Protein AF-A0A1N6FMG7-F1 (afdb_monomer_lite)

Sequence (169 aa):
MIYPRFLLGCLCIAVLACNNIGPKQTADSSAVPPAEDTISQMPGGGPRTSVSTDDQLFETAFGSFKTAVEQNSEDQLKGTIHFPLQTSKGELSDADFHSKYKDVFTADVRNLVPKLGEEYIKEGQNADYAELRKLTDKDSKLFEVNAAKTVFVFGKVQGTYKVIGYYSK

pLDDT: mean 83.08, std 19.81, range [40.44, 98.69]

Secondary structure (DSSP, 8-state):
-PPPPPP-------------------------PPPP-----------------HHHHHHHHHHHHHHHHHTT-HHHHHHHEEEEEEETTEEE-HHHHHHHHHHHS-HHHHHHGGG--GGGEEE---GGGHHHHHHSPTTPPPEEEEETTEEEEEEEETTEEEEEEEEE-

Radius of gyration: 25.61 Å; chains: 1; bounding box: 60×77×53 Å

Foldseek 3Di:
DDDDDDDDDDDDDDDDDDDDDDDDDDDDDDDDDDDDDPPPDDDDDDDPPPDDALVRLVVVLLQQCLVCLLVVPPVSQLVQADPQAQEPVGTRGPVCCVVCVCVQNPPQQSVFSNPDDCVQKDWPPDPVCPVVQVQADPPHIWMWGDRPQKIFIWGHHPNHIHGRYMYGD

Organism: NCBI:txid536979

Structure (mmCIF, N/CA/C/O backbone):
data_AF-A0A1N6FMG7-F1
#
_entry.id   AF-A0A1N6FMG7-F1
#
loop_
_atom_site.group_PDB
_atom_site.id
_atom_site.type_symbol
_atom_site.label_atom_id
_atom_site.label_alt_id
_atom_site.label_comp_id
_atom_site.label_asym_id
_atom_site.label_entity_id
_atom_site.label_seq_id
_atom_site.pdbx_PDB_ins_code
_atom_site.Cartn_x
_atom_site.Cartn_y
_atom_site.Cartn_z
_atom_site.occupancy
_atom_site.B_iso_or_equiv
_atom_site.auth_seq_id
_atom_site.auth_comp_id
_atom_site.auth_asym_id
_atom_site.auth_atom_id
_atom_site.pdbx_PDB_model_num
ATOM 1 N N . MET A 1 1 ? -41.017 -36.292 2.772 1.00 47.69 1 MET A N 1
ATOM 2 C CA . MET A 1 1 ? -41.749 -35.067 2.382 1.00 47.69 1 MET A CA 1
ATOM 3 C C . MET A 1 1 ? -40.922 -34.349 1.334 1.00 47.69 1 MET A C 1
ATOM 5 O O . MET A 1 1 ? -39.775 -34.021 1.598 1.00 47.69 1 MET A O 1
ATOM 9 N N . ILE A 1 2 ? -41.470 -34.249 0.126 1.00 52.88 2 ILE A N 1
ATOM 10 C CA . ILE A 1 2 ? -40.824 -33.755 -1.093 1.00 52.88 2 ILE A CA 1
ATOM 11 C C . ILE A 1 2 ? -41.310 -32.317 -1.290 1.00 52.88 2 ILE A C 1
ATOM 13 O O . ILE A 1 2 ? -42.515 -32.113 -1.407 1.00 52.88 2 ILE A O 1
ATOM 17 N N . TYR A 1 3 ? -40.406 -31.338 -1.314 1.00 50.78 3 TYR A N 1
ATOM 18 C CA . TYR A 1 3 ? -40.740 -29.964 -1.700 1.00 50.78 3 TYR A CA 1
ATOM 19 C C . TYR A 1 3 ? -40.363 -29.743 -3.172 1.00 50.78 3 TYR A C 1
ATOM 21 O O . TYR A 1 3 ? -39.214 -30.008 -3.540 1.00 50.78 3 TYR A O 1
ATOM 29 N N . PRO A 1 4 ? -41.292 -29.288 -4.033 1.00 65.12 4 PRO A N 1
ATOM 30 C CA . PRO A 1 4 ? -40.987 -29.001 -5.422 1.00 65.12 4 PRO A CA 1
ATOM 31 C C . PRO A 1 4 ? -40.352 -27.616 -5.593 1.00 65.12 4 PRO A C 1
ATOM 33 O O . PRO A 1 4 ? -40.696 -26.639 -4.930 1.00 65.12 4 PRO A O 1
ATOM 36 N N . ARG A 1 5 ? -39.413 -27.588 -6.539 1.00 59.38 5 ARG A N 1
ATOM 37 C CA . ARG A 1 5 ? -38.714 -26.434 -7.107 1.00 59.38 5 ARG A CA 1
ATOM 38 C C . ARG A 1 5 ? -39.705 -25.396 -7.646 1.00 59.38 5 ARG A C 1
ATOM 40 O O . ARG A 1 5 ? -40.502 -25.728 -8.520 1.00 59.38 5 ARG A O 1
ATOM 47 N N . PHE A 1 6 ? -39.591 -24.145 -7.196 1.00 59.69 6 PHE A N 1
ATOM 48 C CA . PHE A 1 6 ? -40.196 -23.003 -7.880 1.00 59.69 6 PHE A CA 1
ATOM 49 C C . PHE A 1 6 ? -39.242 -22.481 -8.952 1.00 59.69 6 PHE A C 1
ATOM 51 O O . PHE A 1 6 ? -38.075 -22.181 -8.705 1.00 59.69 6 PHE A O 1
ATOM 58 N N . LEU A 1 7 ? -39.782 -22.452 -10.159 1.00 56.69 7 LEU A N 1
ATOM 59 C CA . LEU A 1 7 ? -39.196 -22.005 -11.406 1.00 56.69 7 LEU A CA 1
ATOM 60 C C . LEU A 1 7 ? -39.729 -20.588 -11.675 1.00 56.69 7 LEU A C 1
ATOM 62 O O . LEU A 1 7 ? -40.856 -20.281 -11.292 1.00 56.69 7 LEU A O 1
ATOM 66 N N . LEU A 1 8 ? -38.972 -19.826 -12.466 1.00 56.38 8 LEU A N 1
ATOM 67 C CA . LEU A 1 8 ? -39.475 -18.799 -13.388 1.00 56.38 8 LEU A CA 1
ATOM 68 C C . LEU A 1 8 ? -39.723 -17.383 -12.827 1.00 56.38 8 LEU A C 1
ATOM 70 O O . LEU A 1 8 ? -40.630 -17.137 -12.043 1.00 56.38 8 LEU A O 1
ATOM 74 N N . GLY A 1 9 ? -38.955 -16.421 -13.347 1.00 55.25 9 GLY A N 1
ATOM 75 C CA . GLY A 1 9 ? -39.195 -14.992 -13.144 1.00 55.25 9 GLY A CA 1
ATOM 76 C C . GLY A 1 9 ? -38.146 -14.111 -13.815 1.00 55.25 9 GLY A C 1
ATOM 77 O O . GLY A 1 9 ? -37.377 -13.443 -13.139 1.00 55.25 9 GLY A O 1
ATOM 78 N N . CYS A 1 10 ? -38.086 -14.153 -15.147 1.00 50.03 10 CYS A N 1
ATOM 79 C CA . CYS A 1 10 ? -37.298 -13.240 -15.974 1.00 50.03 10 CYS A CA 1
ATOM 80 C C . CYS A 1 10 ? -37.950 -11.846 -15.961 1.00 50.03 10 CYS A C 1
ATOM 82 O O . CYS A 1 10 ? -39.121 -11.734 -16.322 1.00 50.03 10 CYS A O 1
ATOM 84 N N . LEU A 1 11 ? -37.217 -10.793 -15.587 1.00 62.81 11 LEU A N 1
ATOM 85 C CA . LEU A 1 11 ? -37.629 -9.414 -15.859 1.00 62.81 11 LEU A CA 1
ATOM 86 C C . LEU A 1 11 ? -36.405 -8.550 -16.190 1.00 62.81 11 LEU A C 1
ATOM 88 O O . LEU A 1 11 ? -35.772 -7.958 -15.321 1.00 62.81 11 LEU A O 1
ATOM 92 N N . CYS A 1 12 ? -36.077 -8.499 -17.480 1.00 49.47 12 CYS A N 1
ATOM 93 C CA . CYS A 1 12 ? -35.220 -7.473 -18.060 1.00 49.47 12 CYS A CA 1
ATOM 94 C C . CYS A 1 12 ? -36.025 -6.175 -18.194 1.00 49.47 12 CYS A C 1
ATOM 96 O O . CYS A 1 12 ? -37.057 -6.171 -18.864 1.00 49.47 12 CYS A O 1
ATOM 98 N N . ILE A 1 13 ? -35.531 -5.067 -17.643 1.00 67.44 13 ILE A N 1
ATOM 99 C CA . ILE A 1 13 ? -35.949 -3.726 -18.066 1.00 67.44 13 ILE A CA 1
ATOM 100 C C . ILE A 1 13 ? -34.685 -2.952 -18.432 1.00 67.44 13 ILE A C 1
ATOM 102 O O . ILE A 1 13 ? -33.965 -2.447 -17.575 1.00 67.44 13 ILE A O 1
ATOM 106 N N . ALA A 1 14 ? -34.414 -2.901 -19.734 1.00 53.25 14 ALA A N 1
ATOM 107 C CA . ALA A 1 14 ? -33.518 -1.928 -20.333 1.00 53.25 14 ALA A CA 1
ATOM 108 C C . ALA A 1 14 ? -34.279 -0.603 -20.464 1.00 53.25 14 ALA A C 1
ATOM 110 O O . ALA A 1 14 ? -35.372 -0.582 -21.032 1.00 53.25 14 ALA A O 1
ATOM 111 N N . VAL A 1 15 ? -33.708 0.496 -19.972 1.00 68.38 15 VAL A N 1
ATOM 112 C CA . VAL A 1 15 ? -34.207 1.843 -20.270 1.00 68.38 15 VAL A CA 1
ATOM 113 C C . VAL A 1 15 ? -33.140 2.568 -21.082 1.00 68.38 15 VAL A C 1
ATOM 115 O O . VAL A 1 15 ? -32.097 2.963 -20.570 1.00 68.38 15 VAL A O 1
ATOM 118 N N . LEU A 1 16 ? -33.412 2.679 -22.381 1.00 60.34 16 LEU A N 1
ATOM 119 C CA . LEU A 1 16 ? -32.783 3.602 -23.318 1.00 60.34 16 LEU A CA 1
ATOM 120 C C . LEU A 1 16 ? -33.420 4.984 -23.134 1.00 60.34 16 LEU A C 1
ATOM 122 O O . LEU A 1 16 ? -34.640 5.102 -23.215 1.00 60.34 16 LEU A O 1
ATOM 126 N N . ALA A 1 17 ? -32.610 6.029 -22.975 1.00 54.62 17 ALA A N 1
ATOM 127 C CA . ALA A 1 17 ? -33.033 7.395 -23.270 1.00 54.62 17 ALA A CA 1
ATOM 128 C C . ALA A 1 17 ? -31.851 8.190 -23.841 1.00 54.62 17 ALA A C 1
ATOM 130 O O . ALA A 1 17 ? -30.935 8.583 -23.122 1.00 54.62 17 ALA A O 1
ATOM 131 N N . CYS A 1 18 ? -31.885 8.412 -25.156 1.00 52.88 18 CYS A N 1
ATOM 132 C CA . CYS A 1 18 ? -31.079 9.409 -25.851 1.00 52.88 18 CYS A CA 1
ATOM 133 C C . CYS A 1 18 ? -31.956 10.611 -26.225 1.00 52.88 18 CYS A C 1
ATOM 135 O O . CYS A 1 18 ? -33.117 10.435 -26.585 1.00 52.88 18 CYS A O 1
ATOM 137 N N . ASN A 1 19 ? -31.298 11.774 -26.281 1.00 51.50 19 ASN A N 1
ATOM 138 C CA . ASN A 1 19 ? -31.616 12.981 -27.055 1.00 51.50 19 ASN A CA 1
ATOM 139 C C . ASN A 1 19 ? -32.837 13.832 -26.668 1.00 51.50 19 ASN A C 1
ATOM 141 O O . ASN A 1 19 ? -33.971 13.385 -26.776 1.00 51.50 19 ASN A O 1
ATOM 145 N N . ASN A 1 20 ? -32.605 15.142 -26.473 1.00 54.03 20 ASN A N 1
ATOM 146 C CA . ASN A 1 20 ? -32.992 16.114 -27.506 1.00 54.03 20 ASN A CA 1
ATOM 147 C C . ASN A 1 20 ? -32.257 17.474 -27.408 1.00 54.03 20 ASN A C 1
ATOM 149 O O . ASN A 1 20 ? -31.654 17.819 -26.399 1.00 54.03 20 ASN A O 1
ATOM 153 N N . ILE A 1 21 ? -32.326 18.194 -28.525 1.00 54.66 21 ILE A N 1
ATOM 154 C CA . ILE A 1 21 ? -31.521 19.295 -29.064 1.00 54.66 21 ILE A CA 1
ATOM 155 C C . ILE A 1 21 ? -32.126 20.694 -28.784 1.00 54.66 21 ILE A C 1
ATOM 157 O O . ILE A 1 21 ? -33.308 20.878 -29.044 1.00 54.66 21 ILE A O 1
ATOM 161 N N . GLY A 1 22 ? -31.278 21.683 -28.424 1.00 43.59 22 GLY A N 1
ATOM 162 C CA . GLY A 1 22 ? -31.364 23.144 -28.733 1.00 43.59 22 GLY A CA 1
ATOM 163 C C . GLY A 1 22 ? -32.503 23.998 -28.120 1.00 43.59 22 GLY A C 1
ATOM 164 O O . GLY A 1 22 ? -33.486 23.414 -27.681 1.00 43.59 22 GLY A O 1
ATOM 165 N N . PRO A 1 23 ? -32.439 25.367 -28.111 1.00 52.19 23 PRO A N 1
ATOM 166 C CA . PRO A 1 23 ? -31.713 26.247 -29.054 1.00 52.19 23 PRO A CA 1
ATOM 167 C C . PRO A 1 23 ? -30.977 27.522 -28.508 1.00 52.19 23 PRO A C 1
ATOM 169 O O . PRO A 1 23 ? -31.272 28.043 -27.442 1.00 52.19 23 PRO A O 1
ATOM 172 N N . LYS A 1 24 ? -30.061 28.030 -29.363 1.00 41.81 24 LYS A N 1
ATOM 173 C CA . LYS A 1 24 ? -29.615 29.415 -29.716 1.00 41.81 24 LYS A CA 1
ATOM 174 C C . LYS A 1 24 ? -29.329 30.549 -28.689 1.00 41.81 24 LYS A C 1
ATOM 176 O O . LYS A 1 24 ? -30.236 31.133 -28.121 1.00 41.81 24 LYS A O 1
ATOM 181 N N . GLN A 1 25 ? -28.054 30.981 -28.743 1.00 49.28 25 GLN A N 1
ATOM 182 C CA . GLN A 1 25 ? -27.473 32.339 -28.920 1.00 49.28 25 GLN A CA 1
ATOM 183 C C . GLN A 1 25 ? -27.983 33.555 -28.119 1.00 49.28 25 GLN A C 1
ATOM 185 O O . GLN A 1 25 ? -29.051 34.084 -28.408 1.00 49.28 25 GLN A O 1
ATOM 190 N N . THR A 1 26 ? -27.040 34.187 -27.408 1.00 40.44 26 THR A N 1
ATOM 191 C CA . THR A 1 26 ? -26.817 35.643 -27.494 1.00 40.44 26 THR A CA 1
ATOM 192 C C . THR A 1 26 ? -25.320 35.946 -27.423 1.00 40.44 26 THR A C 1
ATOM 194 O O . THR A 1 26 ? -24.587 35.334 -26.651 1.00 40.44 26 THR A O 1
ATOM 197 N N . ALA A 1 27 ? -24.879 36.839 -28.305 1.00 47.66 27 ALA A N 1
ATOM 198 C CA . ALA A 1 27 ? -23.515 37.325 -28.427 1.00 47.66 27 ALA A CA 1
ATOM 199 C C . ALA A 1 27 ? -23.205 38.359 -27.339 1.00 47.66 27 ALA A C 1
ATOM 201 O O . ALA A 1 27 ? -24.075 39.163 -27.019 1.00 47.66 27 ALA A O 1
ATOM 202 N N . ASP A 1 28 ? -21.956 38.404 -26.880 1.00 45.88 28 ASP A N 1
ATOM 203 C CA . ASP A 1 28 ? -21.348 39.677 -26.510 1.00 45.88 28 ASP A CA 1
ATOM 204 C C . ASP A 1 28 ? -19.853 39.671 -26.840 1.00 45.88 28 ASP A C 1
ATOM 206 O O . ASP A 1 28 ? -19.115 38.732 -26.531 1.00 45.88 28 ASP A O 1
ATOM 210 N N . SER A 1 29 ? -19.455 40.713 -27.560 1.00 48.75 29 SER A N 1
ATOM 211 C CA . SER A 1 29 ? -18.100 40.969 -28.027 1.00 48.75 29 SER A CA 1
ATOM 212 C C . SER A 1 29 ? -17.234 41.435 -26.868 1.00 48.75 29 SER A C 1
ATOM 214 O O . SER A 1 29 ? -17.549 42.429 -26.222 1.00 48.75 29 SER A O 1
ATOM 216 N N . SER A 1 30 ? -16.072 40.814 -26.685 1.00 50.62 30 SER A N 1
ATOM 217 C CA . SER A 1 30 ? -14.949 41.495 -26.049 1.00 50.62 30 SER A CA 1
ATOM 218 C C . SER A 1 30 ? -13.650 41.052 -26.711 1.00 50.62 30 SER A C 1
ATOM 220 O O . SER A 1 30 ? -13.396 39.865 -26.901 1.00 50.62 30 SER A O 1
ATOM 222 N N . ALA A 1 31 ? -12.901 42.048 -27.173 1.00 50.12 31 ALA A N 1
ATOM 223 C CA . ALA A 1 31 ? -11.745 41.931 -28.044 1.00 50.12 31 ALA A CA 1
ATOM 224 C C . ALA A 1 31 ? -10.590 41.152 -27.391 1.00 50.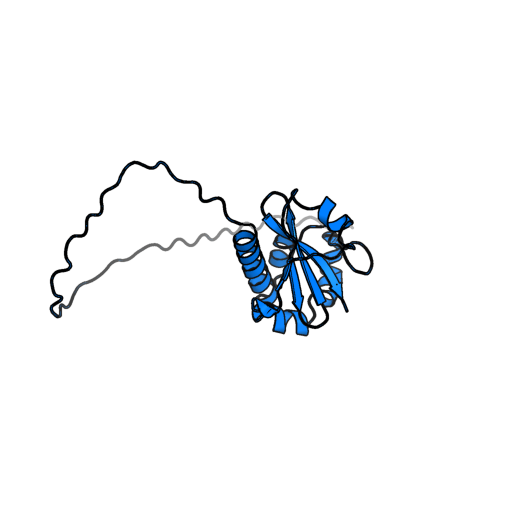12 31 ALA A C 1
ATOM 226 O O . ALA A 1 31 ? -10.238 41.402 -26.240 1.00 50.12 31 ALA A O 1
ATOM 227 N N . VAL A 1 32 ? -9.956 40.266 -28.165 1.00 53.47 32 VAL A N 1
ATOM 228 C CA . VAL A 1 32 ? -8.705 39.579 -27.809 1.00 53.47 32 VAL A CA 1
ATOM 229 C C . VAL A 1 32 ? -7.649 39.942 -28.868 1.00 53.47 32 VAL A C 1
ATOM 231 O O . VAL A 1 32 ? -7.962 39.870 -30.059 1.00 53.47 32 VAL A O 1
ATOM 234 N N . PRO A 1 33 ? -6.434 40.383 -28.482 1.00 61.53 33 PRO A N 1
ATOM 235 C CA . PRO A 1 33 ? -5.355 40.703 -29.420 1.00 61.53 33 PRO A CA 1
ATOM 236 C C . PRO A 1 33 ? -4.825 39.446 -30.143 1.00 61.53 33 PRO A C 1
ATOM 238 O O . PRO A 1 33 ? -5.022 38.332 -29.654 1.00 61.53 33 PRO A O 1
ATOM 241 N N . PRO A 1 34 ? -4.168 39.599 -31.310 1.00 55.81 34 PRO A N 1
ATOM 242 C CA . PRO A 1 34 ? -3.773 38.476 -32.152 1.00 55.81 34 PRO A CA 1
ATOM 243 C C . PRO A 1 34 ? -2.694 37.639 -31.457 1.00 55.81 34 PRO A C 1
ATOM 245 O O . PRO A 1 34 ? -1.628 38.150 -31.121 1.00 55.81 34 PRO A O 1
ATOM 248 N N . ALA A 1 35 ? -2.976 36.353 -31.246 1.00 54.38 35 ALA A N 1
ATOM 249 C CA . ALA A 1 35 ? -1.962 35.381 -30.868 1.00 54.38 35 ALA A CA 1
ATOM 250 C C . ALA A 1 35 ? -1.149 35.030 -32.119 1.00 54.38 35 ALA A C 1
ATOM 252 O O . ALA A 1 35 ? -1.702 34.570 -33.117 1.00 54.38 35 ALA A O 1
ATOM 253 N N . GLU A 1 36 ? 0.151 35.300 -32.063 1.00 56.19 36 GLU A N 1
ATOM 254 C CA . GLU A 1 36 ? 1.110 34.939 -33.097 1.00 56.19 36 GLU A CA 1
ATOM 255 C C . GLU A 1 36 ? 1.159 33.416 -33.277 1.00 56.19 36 GLU A C 1
ATOM 257 O O . GLU A 1 36 ? 1.351 32.652 -32.326 1.00 56.19 36 GLU A O 1
ATOM 262 N N . ASP A 1 37 ? 1.001 32.998 -34.532 1.00 50.88 37 ASP A N 1
ATOM 263 C CA . ASP A 1 37 ? 1.294 31.664 -35.035 1.00 50.88 37 ASP A CA 1
ATOM 264 C C . ASP A 1 37 ? 2.729 31.269 -34.666 1.00 50.88 37 ASP A C 1
ATOM 266 O O . ASP A 1 37 ? 3.694 31.649 -35.327 1.00 50.88 37 ASP A O 1
ATOM 270 N N . THR A 1 38 ? 2.883 30.442 -33.635 1.00 56.25 38 THR A N 1
ATOM 271 C CA . THR A 1 38 ? 4.079 29.608 -33.494 1.00 56.25 38 THR A CA 1
ATOM 272 C C . THR A 1 38 ? 3.714 28.186 -33.890 1.00 56.25 38 THR A C 1
ATOM 274 O O . THR A 1 38 ? 3.518 27.297 -33.061 1.00 56.25 38 THR A O 1
ATOM 277 N N . ILE A 1 39 ? 3.628 27.973 -35.205 1.00 54.16 39 ILE A N 1
ATOM 278 C CA . ILE A 1 39 ? 3.789 26.651 -35.812 1.00 54.16 39 ILE A CA 1
ATOM 279 C C . ILE A 1 39 ? 5.259 26.264 -35.620 1.00 54.16 39 ILE A C 1
ATOM 281 O O . ILE A 1 39 ? 6.113 26.515 -36.469 1.00 54.16 39 ILE A O 1
ATOM 285 N N . SER A 1 40 ? 5.564 25.646 -34.481 1.00 47.50 40 SER A N 1
ATOM 286 C CA . SER A 1 40 ? 6.793 24.873 -34.336 1.00 47.50 40 SER A CA 1
ATOM 287 C C . SER A 1 40 ? 6.586 23.522 -35.007 1.00 47.50 40 SER A C 1
ATOM 289 O O . SER A 1 40 ? 5.920 22.623 -34.495 1.00 47.50 40 SER A O 1
ATOM 291 N N . GLN A 1 41 ? 7.153 23.424 -36.206 1.00 53.97 41 GLN A N 1
ATOM 292 C CA . GLN A 1 41 ? 7.400 22.192 -36.939 1.00 53.97 41 GLN A CA 1
ATOM 293 C C . GLN A 1 41 ? 8.139 21.166 -36.064 1.00 53.97 41 GLN A C 1
ATOM 295 O O . GLN A 1 41 ? 9.122 21.513 -35.420 1.00 53.97 41 GLN A O 1
ATOM 300 N N . MET A 1 42 ? 7.714 19.898 -36.126 1.00 49.59 42 MET A N 1
ATOM 301 C CA . MET A 1 42 ? 8.575 18.738 -36.432 1.00 49.59 42 MET A CA 1
ATOM 302 C C . MET A 1 42 ? 7.734 17.441 -36.477 1.00 49.59 42 MET A C 1
ATOM 304 O O . MET A 1 42 ? 7.482 16.834 -35.437 1.00 49.59 42 MET A O 1
ATOM 308 N N . PRO A 1 43 ? 7.321 16.949 -37.660 1.00 50.50 43 PRO A N 1
ATOM 309 C CA . PRO A 1 43 ? 6.841 15.584 -37.821 1.00 50.50 43 PRO A CA 1
ATOM 310 C C . PRO A 1 43 ? 8.028 14.701 -38.219 1.00 50.50 43 PRO A C 1
ATOM 312 O O . PRO A 1 43 ? 8.472 14.708 -39.364 1.00 50.50 43 PRO A O 1
ATOM 315 N N . GLY A 1 44 ? 8.590 13.966 -37.261 1.00 51.12 44 GLY A N 1
ATOM 316 C CA . GLY A 1 44 ? 9.712 13.070 -37.562 1.00 51.12 44 GLY A CA 1
ATOM 317 C C . GLY A 1 44 ? 10.194 12.171 -36.429 1.00 51.12 44 GLY A C 1
ATOM 318 O O . GLY A 1 44 ? 11.260 11.579 -36.543 1.00 51.12 44 GLY A O 1
ATOM 319 N N . GLY A 1 45 ? 9.447 12.056 -35.332 1.00 45.44 45 GLY A N 1
ATOM 320 C CA . GLY A 1 45 ? 9.733 11.093 -34.275 1.00 45.44 45 GLY A CA 1
ATOM 321 C C . GLY A 1 45 ? 8.530 10.187 -34.113 1.00 45.44 45 GLY A C 1
ATOM 322 O O . GLY A 1 45 ? 7.490 10.651 -33.656 1.00 45.44 45 GLY A O 1
ATOM 323 N N . GLY A 1 46 ? 8.657 8.912 -34.491 1.00 59.56 46 GLY A N 1
ATOM 324 C CA . GLY A 1 46 ? 7.688 7.889 -34.093 1.00 59.56 46 GLY A CA 1
ATOM 325 C C . GLY A 1 46 ? 7.441 7.937 -32.577 1.00 59.56 46 GLY A C 1
ATOM 326 O O . GLY A 1 46 ? 8.274 8.493 -31.852 1.00 59.56 46 GLY A O 1
ATOM 327 N N . PRO A 1 47 ? 6.305 7.407 -32.088 1.00 50.31 47 PRO A N 1
ATOM 328 C CA . PRO A 1 47 ? 5.920 7.510 -30.686 1.00 50.31 47 PRO A CA 1
ATOM 329 C C . PRO A 1 47 ? 7.084 7.063 -29.800 1.00 50.31 47 PRO A C 1
ATOM 331 O O . PRO A 1 47 ? 7.443 5.888 -29.765 1.00 50.31 47 PRO A O 1
ATOM 334 N N . ARG A 1 48 ? 7.719 8.023 -29.118 1.00 52.12 48 ARG A N 1
ATOM 335 C CA . ARG A 1 48 ? 8.686 7.720 -28.069 1.00 52.12 48 ARG A CA 1
ATOM 336 C C . ARG A 1 48 ? 7.865 7.125 -26.942 1.00 52.12 48 ARG A C 1
ATOM 338 O O . ARG A 1 48 ? 7.156 7.855 -26.255 1.00 52.12 48 ARG A O 1
ATOM 345 N N . THR A 1 49 ? 7.919 5.809 -26.791 1.00 49.56 49 THR A N 1
ATOM 346 C CA . THR A 1 49 ? 7.372 5.122 -25.626 1.00 49.56 49 THR A CA 1
ATOM 347 C C . THR A 1 49 ? 8.120 5.666 -24.414 1.00 49.56 49 THR A C 1
ATOM 349 O O . THR A 1 49 ? 9.261 5.290 -24.155 1.00 49.56 49 THR A O 1
ATOM 352 N N . SER A 1 50 ? 7.528 6.647 -23.735 1.00 64.75 50 SER A N 1
ATOM 353 C CA . SER A 1 50 ? 8.003 7.117 -22.440 1.00 64.75 50 SER A CA 1
ATOM 354 C C . SER A 1 50 ? 7.951 5.911 -21.509 1.00 64.75 50 SER A C 1
ATOM 356 O O . SER A 1 50 ? 6.876 5.429 -21.164 1.00 64.75 50 SER A O 1
ATOM 358 N N . VAL A 1 51 ? 9.119 5.354 -21.190 1.00 74.12 51 VAL A N 1
ATOM 359 C CA . VAL A 1 51 ? 9.225 4.310 -20.173 1.00 74.12 51 VAL A CA 1
ATOM 360 C C . VAL A 1 51 ? 9.000 5.008 -18.838 1.00 74.12 51 VAL A C 1
ATOM 362 O O . VAL A 1 51 ? 9.804 5.857 -18.453 1.00 74.12 51 VAL A O 1
ATOM 365 N N . SER A 1 52 ? 7.886 4.705 -18.173 1.00 87.19 52 SER A N 1
ATOM 366 C CA . SER A 1 52 ? 7.592 5.247 -16.846 1.00 87.19 52 SER A CA 1
ATOM 367 C C . SER A 1 52 ? 8.667 4.818 -15.850 1.00 87.19 52 SER A C 1
ATOM 369 O O . SER A 1 52 ? 9.085 3.656 -15.842 1.00 87.19 52 SER A O 1
ATOM 371 N N . THR A 1 53 ? 9.113 5.751 -15.010 1.00 94.00 53 THR A N 1
ATOM 372 C CA . THR A 1 53 ? 10.068 5.447 -13.936 1.00 94.00 53 THR A CA 1
ATOM 373 C C . THR A 1 53 ? 9.376 4.689 -12.804 1.00 94.00 53 THR A C 1
ATOM 375 O O . THR A 1 53 ? 8.154 4.742 -12.660 1.00 94.00 53 THR A O 1
ATOM 378 N N . ASP A 1 54 ? 10.151 3.990 -11.974 1.00 96.12 54 ASP A N 1
ATOM 379 C CA . ASP A 1 54 ? 9.606 3.303 -10.797 1.00 96.12 54 ASP A CA 1
ATOM 380 C C . ASP A 1 54 ? 8.878 4.268 -9.851 1.00 96.12 54 ASP A C 1
ATOM 382 O O . ASP A 1 54 ? 7.821 3.918 -9.339 1.00 96.12 54 ASP A O 1
ATOM 386 N N . ASP A 1 55 ? 9.381 5.498 -9.699 1.00 96.19 55 ASP A N 1
ATOM 387 C CA . ASP A 1 55 ? 8.749 6.532 -8.873 1.00 96.19 55 ASP A CA 1
ATOM 388 C C . ASP A 1 55 ? 7.352 6.903 -9.419 1.00 96.19 55 ASP A C 1
ATOM 390 O O . ASP A 1 55 ? 6.376 6.885 -8.676 1.00 96.19 55 ASP A O 1
ATOM 394 N N . GLN A 1 56 ? 7.211 7.106 -10.736 1.00 96.62 56 GLN A N 1
ATOM 395 C CA . GLN A 1 56 ? 5.916 7.405 -11.374 1.00 96.62 56 GLN A CA 1
ATOM 396 C C . GLN A 1 56 ? 4.913 6.246 -11.264 1.00 96.62 56 GLN A C 1
ATOM 398 O O . GLN A 1 56 ? 3.712 6.446 -11.044 1.00 96.62 56 GLN A O 1
ATOM 403 N N . LEU A 1 57 ? 5.395 5.012 -11.441 1.00 97.50 57 LEU A N 1
ATOM 404 C CA . LEU A 1 57 ? 4.562 3.815 -11.314 1.00 97.50 57 LEU A CA 1
ATOM 405 C C . LEU A 1 57 ? 4.105 3.618 -9.866 1.00 97.50 57 LEU A C 1
ATOM 407 O O . LEU A 1 57 ? 2.947 3.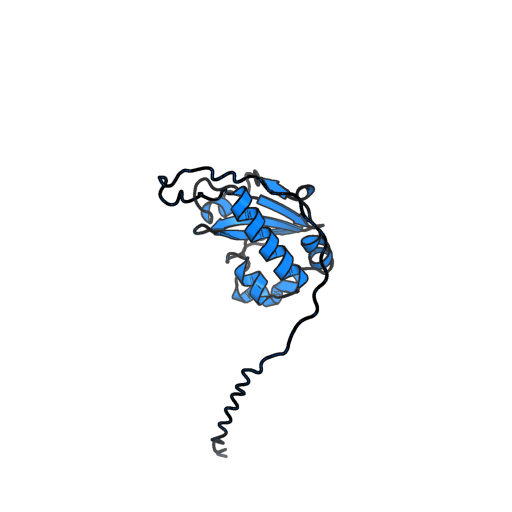268 -9.626 1.00 97.50 57 LEU A O 1
ATOM 411 N N . PHE A 1 58 ? 4.995 3.870 -8.909 1.00 98.00 58 PHE A N 1
ATOM 412 C CA . PHE A 1 58 ? 4.676 3.843 -7.492 1.00 98.00 58 PHE A CA 1
ATOM 413 C C . PHE A 1 58 ? 3.666 4.931 -7.117 1.00 98.00 58 PHE A C 1
ATOM 415 O O . PHE A 1 58 ? 2.671 4.603 -6.480 1.00 98.00 58 PHE A O 1
ATOM 422 N N . GLU A 1 59 ? 3.848 6.182 -7.544 1.00 97.62 59 GLU A N 1
ATOM 423 C CA . GLU A 1 59 ? 2.898 7.274 -7.278 1.00 97.62 59 GLU A CA 1
ATOM 424 C C . GLU A 1 59 ? 1.487 6.932 -7.769 1.00 97.62 59 GLU A C 1
ATOM 426 O O . GLU A 1 59 ? 0.502 7.115 -7.050 1.00 97.62 59 GLU A O 1
ATOM 431 N N . THR A 1 60 ? 1.390 6.350 -8.966 1.00 97.50 60 THR A N 1
ATOM 432 C CA . THR A 1 60 ? 0.115 5.897 -9.541 1.00 97.50 60 THR A CA 1
ATOM 433 C C . THR A 1 60 ? -0.528 4.795 -8.689 1.00 97.50 60 THR A C 1
ATOM 435 O O . THR A 1 60 ? -1.725 4.850 -8.370 1.00 97.50 60 THR A O 1
ATOM 438 N N . ALA A 1 61 ? 0.257 3.794 -8.280 1.00 98.31 61 ALA A N 1
ATOM 439 C CA . ALA A 1 61 ? -0.215 2.712 -7.419 1.00 98.31 61 ALA A CA 1
ATOM 440 C C . ALA A 1 61 ? -0.616 3.218 -6.026 1.00 98.31 61 ALA A C 1
ATOM 442 O O . ALA A 1 61 ? -1.650 2.813 -5.489 1.00 98.31 61 ALA A O 1
ATOM 443 N N . PHE A 1 62 ? 0.157 4.140 -5.456 1.00 98.50 62 PHE A N 1
ATOM 444 C CA . PHE A 1 62 ? -0.107 4.716 -4.148 1.00 98.50 62 PHE A CA 1
ATOM 445 C C . PHE A 1 62 ? -1.359 5.596 -4.162 1.00 98.50 62 PHE A C 1
ATOM 447 O O . PHE A 1 62 ? -2.187 5.482 -3.261 1.00 98.50 62 PHE A O 1
ATOM 454 N N . GLY A 1 63 ? -1.579 6.396 -5.208 1.00 98.12 63 GLY A N 1
ATOM 455 C CA . GLY A 1 63 ? -2.829 7.141 -5.396 1.00 98.12 63 GLY A CA 1
ATOM 456 C C . GLY A 1 63 ? -4.057 6.225 -5.474 1.00 98.12 63 GLY A C 1
ATOM 457 O O . GLY A 1 63 ? -5.082 6.491 -4.838 1.00 98.12 63 GLY A O 1
ATOM 458 N N . SER A 1 64 ? -3.931 5.096 -6.177 1.00 98.25 64 SER A N 1
ATOM 459 C CA . SER A 1 64 ? -4.987 4.075 -6.251 1.00 98.25 64 SER A CA 1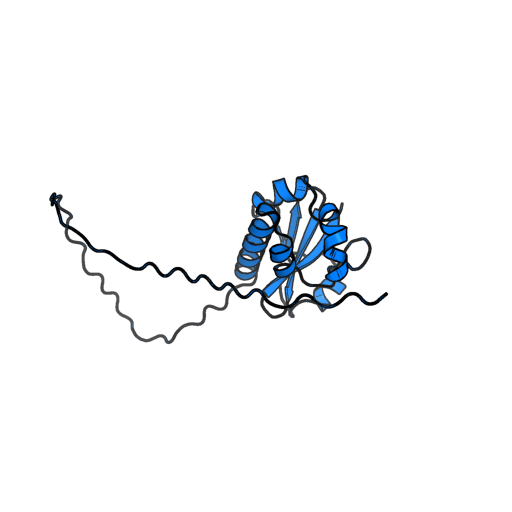
ATOM 460 C C . SER A 1 64 ? -5.258 3.438 -4.883 1.00 98.25 64 SER A C 1
ATOM 462 O O . SER A 1 64 ? -6.411 3.309 -4.473 1.00 98.25 64 SER A O 1
ATOM 464 N N . PHE A 1 65 ? -4.201 3.109 -4.135 1.00 98.44 65 PHE A N 1
ATOM 465 C CA . PHE A 1 65 ? -4.300 2.603 -2.766 1.00 98.44 65 PHE A CA 1
ATOM 466 C C . PHE A 1 65 ? -4.977 3.608 -1.827 1.00 98.44 65 PHE A C 1
ATOM 468 O O . PHE A 1 65 ? -5.915 3.245 -1.121 1.00 98.44 65 PHE A O 1
ATOM 475 N N . LYS A 1 66 ? -4.570 4.884 -1.857 1.00 98.44 66 LYS A N 1
ATOM 476 C CA . LYS A 1 66 ? -5.191 5.961 -1.068 1.00 98.44 66 LYS A CA 1
ATOM 477 C C . LYS A 1 66 ? -6.689 6.057 -1.334 1.00 98.44 66 LYS A C 1
ATOM 479 O O . LYS A 1 66 ? -7.468 6.087 -0.386 1.00 98.44 66 LYS A O 1
ATOM 484 N N . THR A 1 67 ? -7.071 6.033 -2.609 1.00 98.19 67 THR A N 1
ATOM 485 C CA . THR A 1 67 ? -8.474 6.077 -3.040 1.00 98.19 67 THR A CA 1
ATOM 486 C C . THR A 1 67 ? -9.261 4.880 -2.502 1.00 98.19 67 THR A C 1
ATOM 488 O O . THR A 1 67 ? -10.342 5.054 -1.946 1.00 98.19 67 THR A O 1
ATOM 491 N N . ALA A 1 68 ? -8.709 3.668 -2.601 1.00 98.19 68 ALA A N 1
ATOM 492 C CA . ALA A 1 68 ? -9.368 2.457 -2.114 1.00 98.19 68 ALA A CA 1
ATOM 493 C C . ALA A 1 68 ? -9.539 2.456 -0.580 1.00 98.19 68 ALA A C 1
ATOM 495 O O . ALA A 1 68 ? -10.587 2.052 -0.068 1.00 98.19 68 ALA A O 1
ATOM 496 N N . VAL A 1 69 ? -8.539 2.964 0.156 1.00 97.81 69 VAL A N 1
ATOM 497 C CA . VAL A 1 69 ? -8.618 3.153 1.613 1.00 97.81 69 VAL A CA 1
ATOM 498 C C . VAL A 1 69 ? -9.672 4.197 1.989 1.00 97.81 69 VAL A C 1
ATOM 500 O O . VAL A 1 69 ? -10.461 3.954 2.902 1.00 97.81 69 VAL A O 1
ATOM 503 N N . GLU A 1 70 ? -9.707 5.335 1.292 1.00 97.31 70 GLU A N 1
ATOM 504 C CA . GLU A 1 70 ? -10.677 6.415 1.524 1.00 97.31 70 GLU A CA 1
ATOM 505 C C . GLU A 1 70 ? -12.117 5.949 1.287 1.00 97.31 70 GLU A C 1
ATOM 507 O O . GLU A 1 70 ? -12.998 6.190 2.111 1.00 97.31 70 GLU A O 1
ATOM 512 N N . GLN A 1 71 ? -12.344 5.215 0.196 1.00 97.81 71 GLN A N 1
ATOM 513 C CA . GLN A 1 71 ? -13.644 4.629 -0.134 1.00 97.81 71 GLN A CA 1
ATOM 514 C C . GLN A 1 71 ? -14.009 3.449 0.776 1.00 97.81 71 GLN A C 1
ATOM 516 O O . GLN A 1 71 ? -15.133 2.951 0.710 1.00 97.81 71 GLN A O 1
ATOM 521 N N . ASN A 1 72 ? -13.076 2.996 1.624 1.00 97.12 72 ASN A N 1
ATOM 522 C CA . ASN A 1 72 ? -13.208 1.806 2.460 1.00 97.12 72 ASN A CA 1
ATOM 523 C C . ASN A 1 72 ? -13.688 0.587 1.644 1.00 97.12 72 ASN A C 1
ATOM 525 O O . ASN A 1 72 ? -14.551 -0.176 2.084 1.00 97.12 72 ASN A O 1
ATOM 529 N N . SER A 1 73 ? -13.149 0.446 0.431 1.00 96.88 73 SER A N 1
ATOM 530 C CA . SER A 1 73 ? -13.549 -0.574 -0.535 1.00 96.88 73 SER A CA 1
ATOM 531 C C . SER A 1 73 ? -12.575 -1.745 -0.491 1.00 96.88 73 SER A C 1
ATOM 533 O O . SER A 1 73 ? -11.454 -1.665 -0.998 1.00 96.88 73 SER A O 1
ATOM 535 N N . GLU A 1 74 ? -13.005 -2.845 0.127 1.00 96.69 74 GLU A N 1
ATOM 536 C CA . GLU A 1 74 ? -12.181 -4.050 0.260 1.00 96.69 74 GLU A CA 1
ATOM 537 C C . GLU A 1 74 ? -11.799 -4.634 -1.108 1.00 96.69 74 GLU A C 1
ATOM 539 O O . GLU A 1 74 ? -10.639 -4.979 -1.322 1.00 96.69 74 GLU A O 1
ATOM 544 N N . ASP A 1 75 ? -12.737 -4.672 -2.058 1.00 96.62 75 ASP A N 1
ATOM 545 C CA . ASP A 1 75 ? -12.501 -5.212 -3.402 1.00 96.62 75 ASP A CA 1
ATOM 546 C C . ASP A 1 75 ? -11.455 -4.401 -4.176 1.00 96.62 75 ASP A C 1
ATOM 548 O O . ASP A 1 75 ? -10.566 -4.963 -4.821 1.00 96.62 75 ASP A O 1
ATOM 552 N N . GLN A 1 76 ? -11.508 -3.068 -4.080 1.00 97.56 76 GLN A N 1
ATOM 553 C CA . GLN A 1 76 ? -10.482 -2.215 -4.682 1.00 97.56 76 GLN A CA 1
ATOM 554 C C . GLN A 1 76 ? -9.131 -2.409 -3.991 1.00 97.56 76 GLN A C 1
ATOM 556 O O . GLN A 1 76 ? -8.105 -2.499 -4.666 1.00 97.56 76 GLN A O 1
ATOM 561 N N . LEU A 1 77 ? -9.123 -2.528 -2.659 1.00 97.75 77 LEU A N 1
ATOM 562 C CA . LEU A 1 77 ? -7.901 -2.772 -1.898 1.00 97.75 77 LEU A CA 1
ATOM 563 C C . LEU A 1 77 ? -7.240 -4.092 -2.290 1.00 97.75 77 LEU A C 1
ATOM 565 O O . LEU A 1 77 ? -6.030 -4.104 -2.525 1.00 97.75 77 LEU A O 1
ATOM 569 N N . LYS A 1 78 ? -8.014 -5.167 -2.471 1.00 97.69 78 LYS A N 1
ATOM 570 C CA . LYS A 1 78 ? -7.504 -6.445 -2.988 1.00 97.69 78 LYS A CA 1
ATOM 571 C C . LYS A 1 78 ? -6.790 -6.283 -4.332 1.00 97.69 78 LYS A C 1
ATOM 573 O O . LYS A 1 78 ? -5.735 -6.876 -4.532 1.00 97.69 78 LYS A O 1
ATOM 578 N N . GLY A 1 79 ? -7.290 -5.421 -5.220 1.00 97.56 79 GLY A N 1
ATOM 579 C CA . GLY A 1 79 ? -6.629 -5.107 -6.494 1.00 97.56 79 GLY A CA 1
ATOM 580 C C . GLY A 1 79 ? -5.240 -4.467 -6.337 1.00 97.56 79 GLY A C 1
ATOM 581 O O . GLY A 1 79 ? -4.334 -4.728 -7.140 1.00 97.56 79 GLY A O 1
ATOM 582 N N . THR A 1 80 ? -5.048 -3.679 -5.277 1.00 98.25 80 THR A N 1
ATOM 583 C CA . THR A 1 80 ? -3.779 -2.993 -4.959 1.00 98.25 80 THR A CA 1
ATOM 584 C C . THR A 1 80 ? -2.781 -3.854 -4.180 1.00 98.25 80 THR A C 1
ATOM 586 O O . THR A 1 80 ? -1.619 -3.473 -4.043 1.00 98.25 80 THR A O 1
ATOM 589 N N . ILE A 1 81 ? -3.208 -5.019 -3.689 1.00 98.44 81 ILE A N 1
ATOM 590 C CA . ILE A 1 81 ? -2.402 -5.932 -2.877 1.00 98.44 81 ILE A CA 1
ATOM 591 C C . ILE A 1 81 ? -1.884 -7.086 -3.748 1.00 98.44 81 ILE A C 1
ATOM 593 O O . ILE A 1 81 ? -2.534 -7.537 -4.696 1.00 98.44 81 ILE A O 1
ATOM 597 N N . HIS A 1 82 ? -0.673 -7.551 -3.456 1.00 98.50 82 HIS A N 1
ATOM 598 C CA . HIS A 1 82 ? -0.171 -8.834 -3.929 1.00 98.50 82 HIS A CA 1
ATOM 599 C C . HIS A 1 82 ? -0.329 -9.870 -2.814 1.00 98.50 82 HIS A C 1
ATOM 601 O O . HIS A 1 82 ? 0.093 -9.631 -1.684 1.00 98.50 82 HIS A O 1
ATOM 607 N N . PHE A 1 83 ? -0.941 -11.008 -3.141 1.00 97.69 83 PHE A N 1
ATOM 608 C CA . PHE A 1 83 ? -1.119 -12.122 -2.217 1.00 97.69 83 PHE A CA 1
ATOM 609 C C . PHE A 1 83 ? -0.188 -13.293 -2.580 1.00 97.69 83 PHE A C 1
ATOM 611 O O . PHE A 1 83 ? -0.018 -13.559 -3.774 1.00 97.69 83 PHE A O 1
ATOM 618 N N . PRO A 1 84 ? 0.358 -14.027 -1.588 1.00 97.38 84 PRO A N 1
ATOM 619 C CA . PRO A 1 84 ? 0.178 -13.818 -0.148 1.00 97.38 84 PRO A CA 1
ATOM 620 C C . PRO A 1 84 ? 0.853 -12.529 0.350 1.00 97.38 84 PRO A C 1
ATOM 622 O O . PRO A 1 84 ? 1.979 -12.211 -0.024 1.00 97.38 84 PRO A O 1
ATOM 625 N N . LEU A 1 85 ? 0.138 -11.776 1.188 1.00 97.56 85 LEU A N 1
ATOM 626 C CA . LEU A 1 85 ? 0.603 -10.507 1.735 1.00 97.56 85 LEU A CA 1
ATOM 627 C C . LEU A 1 85 ? 1.496 -10.784 2.947 1.00 97.56 85 LEU A C 1
ATOM 629 O O . LEU A 1 85 ? 1.043 -11.383 3.923 1.00 97.56 85 LEU A O 1
ATOM 633 N N . GLN A 1 86 ? 2.748 -10.335 2.915 1.00 96.69 86 GLN A N 1
ATOM 634 C CA . GLN A 1 86 ? 3.677 -10.556 4.025 1.00 96.69 86 GLN A CA 1
ATOM 635 C C . GLN A 1 86 ? 3.328 -9.686 5.237 1.00 96.69 86 GLN A C 1
ATOM 637 O O . GLN A 1 86 ? 2.987 -8.509 5.107 1.00 96.69 86 GLN A O 1
ATOM 642 N N . THR A 1 87 ? 3.439 -10.251 6.435 1.00 94.56 87 THR A N 1
ATOM 643 C CA . THR A 1 87 ? 3.108 -9.583 7.701 1.00 94.56 87 THR A CA 1
ATOM 644 C C . THR A 1 87 ? 4.158 -9.874 8.771 1.00 94.56 87 THR A C 1
ATOM 646 O O . THR A 1 87 ? 4.934 -10.823 8.663 1.00 94.56 87 THR A O 1
ATOM 649 N N . SER A 1 88 ? 4.143 -9.125 9.877 1.00 90.38 88 SER A N 1
ATOM 650 C CA . SER A 1 88 ? 4.983 -9.442 11.046 1.00 90.38 88 SER A CA 1
ATOM 651 C C . SER A 1 88 ? 4.654 -10.788 11.709 1.00 90.38 88 SER A C 1
ATOM 653 O O . SER A 1 88 ? 5.434 -11.270 12.527 1.00 90.38 88 SER A O 1
ATOM 655 N N . LYS A 1 89 ? 3.509 -11.400 11.382 1.00 90.81 89 LYS A N 1
ATOM 656 C CA . LYS A 1 89 ? 3.034 -12.672 11.948 1.00 90.81 89 LYS A CA 1
ATOM 657 C C . LYS A 1 89 ? 3.054 -13.825 10.935 1.00 90.81 89 LYS A C 1
ATOM 659 O O . LYS A 1 89 ? 2.483 -14.874 11.221 1.00 90.81 89 LYS A O 1
ATOM 664 N N . GLY A 1 90 ? 3.687 -13.639 9.775 1.00 93.25 90 GLY A N 1
ATOM 665 C CA . GLY A 1 90 ? 3.687 -14.590 8.661 1.00 93.25 90 GLY A CA 1
ATOM 666 C C . GLY A 1 90 ? 2.934 -14.044 7.453 1.00 93.25 90 GLY A C 1
ATOM 667 O O . GLY A 1 90 ? 2.920 -12.840 7.224 1.00 93.25 90 GLY A O 1
ATOM 668 N N . GLU A 1 91 ? 2.285 -14.912 6.692 1.00 96.06 91 GLU A N 1
ATOM 669 C CA . GLU A 1 91 ? 1.605 -14.552 5.447 1.00 96.06 91 GLU A CA 1
ATOM 670 C C . GLU A 1 91 ? 0.089 -14.443 5.630 1.00 96.06 91 GLU A C 1
ATOM 672 O O . GLU A 1 91 ? -0.524 -15.238 6.343 1.00 96.06 91 GLU A O 1
ATOM 677 N N . LEU A 1 92 ? -0.525 -13.468 4.962 1.00 96.81 92 LEU A N 1
ATOM 678 C CA . LEU A 1 92 ? -1.971 -13.311 4.875 1.00 96.81 92 LEU A CA 1
ATOM 679 C C . LEU A 1 92 ? -2.435 -13.677 3.465 1.00 96.81 92 LEU A C 1
ATOM 681 O O . LEU A 1 92 ? -2.036 -13.039 2.491 1.00 96.81 92 LEU A O 1
ATOM 685 N N . SER A 1 93 ? -3.281 -14.698 3.346 1.00 98.06 93 SER A N 1
ATOM 686 C CA . SER A 1 93 ? -3.856 -15.103 2.062 1.00 98.06 93 SER A CA 1
ATOM 687 C C . SER A 1 93 ? -4.988 -14.161 1.622 1.00 98.06 93 SER A C 1
ATOM 689 O O . SER A 1 93 ? -5.591 -13.468 2.443 1.00 98.06 93 SER A O 1
ATOM 691 N N . ASP A 1 94 ? -5.323 -14.166 0.329 1.00 97.75 94 ASP A N 1
ATOM 692 C CA . ASP A 1 94 ? -6.480 -13.421 -0.201 1.00 97.75 94 ASP A CA 1
ATOM 693 C C . ASP A 1 94 ? -7.809 -13.895 0.422 1.00 97.75 94 ASP A C 1
ATOM 695 O O . ASP A 1 94 ? -8.702 -13.098 0.727 1.00 97.75 94 ASP A O 1
ATOM 699 N N . ALA A 1 95 ? -7.924 -15.202 0.674 1.00 97.56 95 ALA A N 1
ATOM 700 C CA . ALA A 1 95 ? -9.102 -15.796 1.300 1.00 97.56 95 ALA A CA 1
ATOM 701 C C . ALA A 1 95 ? -9.285 -15.317 2.750 1.00 97.56 95 ALA A C 1
ATOM 703 O O . ALA A 1 95 ? -10.406 -15.048 3.181 1.00 97.56 95 ALA A O 1
ATOM 704 N N . ASP A 1 96 ? -8.184 -15.156 3.485 1.00 97.25 96 ASP A N 1
ATOM 705 C CA . ASP A 1 96 ? -8.205 -14.728 4.885 1.00 97.25 96 ASP A CA 1
ATOM 706 C C . ASP A 1 96 ? -8.287 -13.205 5.044 1.00 97.25 96 ASP A C 1
ATOM 708 O O . ASP A 1 96 ? -8.637 -12.716 6.126 1.00 97.25 96 ASP A O 1
ATOM 712 N N . PHE A 1 97 ? -7.993 -12.446 3.982 1.00 97.06 97 PHE A N 1
ATOM 713 C CA . PHE A 1 97 ? -7.913 -10.987 4.014 1.00 97.06 97 PHE A CA 1
ATOM 714 C C . PHE A 1 97 ? -9.177 -10.336 4.578 1.00 97.06 97 PHE A C 1
ATOM 716 O O . PHE A 1 97 ? -9.066 -9.471 5.444 1.00 97.06 97 PHE A O 1
ATOM 723 N N . HIS A 1 98 ? -10.364 -10.807 4.184 1.00 97.25 98 HIS A N 1
ATOM 724 C CA . HIS A 1 98 ? -11.639 -10.273 4.675 1.00 97.25 98 HIS A CA 1
ATOM 725 C C . HIS A 1 98 ? -11.733 -10.304 6.205 1.00 97.25 98 HIS A C 1
ATOM 727 O O . HIS A 1 98 ? -12.087 -9.319 6.854 1.00 97.25 98 HIS A O 1
ATOM 733 N N . SER A 1 99 ? -11.329 -11.426 6.808 1.00 96.94 99 SER A N 1
ATOM 734 C CA . SER A 1 99 ? -11.355 -11.599 8.264 1.00 96.94 99 SER A CA 1
ATOM 735 C C . SER A 1 99 ? -10.360 -10.689 8.994 1.00 96.94 99 SER A C 1
ATOM 737 O O . SER A 1 99 ? -10.572 -10.353 10.160 1.00 96.94 99 SER A O 1
ATOM 739 N N . LYS A 1 100 ? -9.287 -10.273 8.309 1.00 95.88 100 LYS A N 1
ATOM 740 C CA . LYS A 1 100 ? -8.217 -9.414 8.834 1.00 95.88 100 LYS A CA 1
ATOM 741 C C . LYS A 1 100 ? -8.325 -7.962 8.403 1.00 95.88 100 LYS A C 1
ATOM 743 O O . LYS A 1 100 ? -7.587 -7.130 8.921 1.00 95.88 100 LYS A O 1
ATOM 748 N N . TYR A 1 101 ? -9.267 -7.624 7.530 1.00 95.00 101 TYR A N 1
ATOM 749 C CA . TYR A 1 101 ? -9.392 -6.295 6.946 1.00 95.00 101 TYR A CA 1
ATOM 750 C C . TYR A 1 101 ? -9.399 -5.184 8.003 1.00 95.00 101 TYR A C 1
ATOM 752 O O . TYR A 1 101 ? -8.660 -4.208 7.897 1.00 95.00 101 TYR A O 1
ATOM 760 N N . LYS A 1 102 ? -10.178 -5.363 9.076 1.00 94.94 102 LYS A N 1
ATOM 761 C CA . LYS A 1 102 ? -10.285 -4.383 10.170 1.00 94.94 102 LYS A CA 1
ATOM 762 C C . LYS A 1 102 ? -9.031 -4.293 11.045 1.00 94.94 102 LYS A C 1
ATOM 764 O O . LYS A 1 102 ? -8.822 -3.249 11.662 1.00 94.94 102 LYS A O 1
ATOM 769 N N . ASP A 1 103 ? -8.219 -5.348 11.082 1.00 93.25 103 ASP A N 1
ATOM 770 C CA . ASP A 1 103 ? -6.949 -5.376 11.811 1.00 93.25 103 ASP A CA 1
ATOM 771 C C . ASP A 1 103 ? -5.859 -4.630 11.024 1.00 93.25 103 ASP A C 1
ATOM 773 O O . ASP A 1 103 ? -5.045 -3.920 11.612 1.00 93.25 103 ASP A O 1
ATOM 777 N N . VAL A 1 104 ? -5.855 -4.768 9.691 1.00 92.94 104 VAL A N 1
ATOM 778 C CA . VAL A 1 104 ? -4.899 -4.095 8.793 1.00 92.94 104 VAL A CA 1
ATOM 779 C C . VAL A 1 104 ? -5.265 -2.621 8.614 1.00 92.94 104 VAL A C 1
ATOM 781 O O . VAL A 1 104 ? -4.443 -1.726 8.821 1.00 92.94 104 VAL A O 1
ATOM 784 N N . PHE A 1 105 ? -6.520 -2.361 8.252 1.00 95.69 105 PHE A N 1
ATOM 785 C CA . PHE A 1 105 ? -7.053 -1.031 7.988 1.00 95.69 105 PHE A CA 1
ATOM 786 C C . PHE A 1 105 ? -7.846 -0.567 9.200 1.00 95.69 105 PHE A C 1
ATOM 788 O O . PHE A 1 105 ? -9.077 -0.552 9.209 1.00 95.69 105 PHE A O 1
ATOM 795 N N . THR A 1 106 ? -7.137 -0.194 10.261 1.00 95.81 106 THR A N 1
ATOM 796 C CA . THR A 1 106 ? -7.758 0.407 11.446 1.00 95.81 106 THR A CA 1
ATOM 797 C C . THR A 1 106 ? -8.395 1.761 11.104 1.00 95.81 106 THR A C 1
ATOM 799 O O . THR A 1 106 ? -8.194 2.316 10.020 1.00 95.81 106 THR A O 1
ATOM 802 N N . ALA A 1 107 ? -9.179 2.325 12.028 1.00 96.00 107 ALA A N 1
ATOM 803 C CA . ALA A 1 107 ? -9.733 3.668 11.843 1.00 96.00 107 ALA A CA 1
ATOM 804 C C . ALA A 1 107 ? -8.631 4.715 11.603 1.00 96.00 107 ALA A C 1
ATOM 806 O O . ALA A 1 107 ? -8.775 5.553 10.718 1.00 96.00 107 ALA A O 1
ATOM 807 N N . ASP A 1 108 ? -7.508 4.612 12.319 1.00 95.75 108 ASP A N 1
ATOM 808 C CA . ASP A 1 108 ? -6.371 5.522 12.163 1.00 95.75 108 ASP A CA 1
ATOM 809 C C . ASP A 1 108 ? -5.749 5.417 10.771 1.00 95.75 108 ASP A C 1
ATOM 811 O O . ASP A 1 108 ? -5.539 6.434 10.115 1.00 95.75 108 ASP A O 1
ATOM 815 N N . VAL A 1 109 ? -5.520 4.193 10.281 1.00 96.19 109 VAL A N 1
ATOM 816 C CA . VAL A 1 109 ? -4.998 3.965 8.925 1.00 96.19 109 VAL A CA 1
ATOM 817 C C . VAL A 1 109 ? -5.939 4.571 7.886 1.00 96.19 109 VAL A C 1
ATOM 819 O O . VAL A 1 109 ? -5.486 5.329 7.030 1.00 96.19 109 VAL A O 1
ATOM 822 N N . ARG A 1 110 ? -7.249 4.313 7.994 1.00 96.62 110 ARG A N 1
ATOM 823 C CA . ARG A 1 110 ? -8.244 4.867 7.061 1.00 96.62 110 ARG A CA 1
ATOM 824 C C . ARG A 1 110 ? -8.305 6.390 7.080 1.00 96.62 110 ARG A C 1
ATOM 826 O O . ARG A 1 110 ? -8.505 7.006 6.041 1.00 96.62 110 ARG A O 1
ATOM 833 N N . ASN A 1 111 ? -8.099 7.000 8.242 1.00 96.81 111 ASN A N 1
ATOM 834 C CA . ASN A 1 111 ? -8.128 8.452 8.392 1.00 96.81 111 ASN A CA 1
ATOM 835 C C . ASN A 1 111 ? -6.839 9.141 7.921 1.00 96.81 111 ASN A C 1
ATOM 837 O O . ASN A 1 111 ? -6.889 10.321 7.554 1.00 96.81 111 ASN A O 1
ATOM 841 N N . LEU A 1 112 ? -5.700 8.443 7.988 1.00 96.75 112 LEU A N 1
ATOM 842 C CA . LEU A 1 112 ? -4.373 8.995 7.709 1.00 96.75 112 LEU A CA 1
ATOM 843 C C . LEU A 1 112 ? -3.913 8.744 6.280 1.00 96.75 112 LEU A C 1
ATOM 845 O O . LEU A 1 112 ? -3.469 9.691 5.639 1.00 96.75 112 LEU A O 1
ATOM 849 N N . VAL A 1 113 ? -4.037 7.514 5.767 1.00 97.31 113 VAL A N 1
ATOM 850 C CA . VAL A 1 113 ? -3.513 7.127 4.442 1.00 97.31 113 VAL A CA 1
ATOM 851 C C . VAL A 1 113 ? -3.940 8.090 3.325 1.00 97.31 113 VAL A C 1
ATOM 853 O O . VAL A 1 113 ? -3.058 8.549 2.595 1.00 97.31 113 VAL A O 1
ATOM 856 N N . PRO A 1 114 ? -5.220 8.499 3.207 1.00 97.88 114 PRO A N 1
ATOM 857 C CA . PRO A 1 114 ? -5.644 9.428 2.154 1.00 97.88 114 PRO A CA 1
ATOM 858 C C . PRO A 1 114 ? -4.946 10.799 2.209 1.00 97.88 114 PRO A C 1
ATOM 860 O O . PRO A 1 114 ? -4.849 11.494 1.200 1.00 97.88 114 PRO A O 1
ATOM 863 N N . LYS A 1 115 ? -4.394 11.174 3.367 1.00 97.62 115 LYS A N 1
ATOM 864 C CA . LYS A 1 115 ? -3.753 12.471 3.621 1.00 97.62 115 LYS A CA 1
ATOM 865 C C . LYS A 1 115 ? -2.226 12.420 3.584 1.00 97.62 115 LYS A C 1
ATOM 867 O O . LYS A 1 115 ? -1.605 13.470 3.691 1.00 97.62 115 LYS A O 1
ATOM 872 N N . LEU A 1 116 ? -1.619 11.239 3.453 1.00 97.06 116 LEU A N 1
ATOM 873 C CA . LEU A 1 116 ? -0.160 11.113 3.447 1.00 97.06 116 LEU A CA 1
ATOM 874 C C . LEU A 1 116 ? 0.436 11.779 2.202 1.00 97.06 116 LEU A C 1
ATOM 876 O O . LEU A 1 116 ? -0.027 11.522 1.081 1.00 97.06 116 LEU A O 1
ATOM 880 N N . GLY A 1 117 ? 1.448 12.614 2.428 1.00 95.38 117 GLY A N 1
ATOM 881 C CA . GLY A 1 117 ? 2.352 13.147 1.414 1.00 95.38 117 GLY A CA 1
ATOM 882 C C . GLY A 1 117 ? 3.662 12.359 1.326 1.00 95.38 117 GLY A C 1
ATOM 883 O O . GLY A 1 117 ? 3.818 11.297 1.940 1.00 95.38 117 GLY A O 1
ATOM 884 N N . GLU A 1 118 ? 4.597 12.885 0.539 1.00 94.38 118 GLU A N 1
ATOM 885 C CA . GLU A 1 118 ? 5.908 12.285 0.260 1.00 94.38 118 GLU A CA 1
ATOM 886 C C . GLU A 1 118 ? 6.774 12.103 1.514 1.00 94.38 118 GLU A C 1
ATOM 888 O O . GLU A 1 118 ? 7.586 11.185 1.571 1.00 94.38 118 GLU A O 1
ATOM 893 N N . GLU A 1 119 ? 6.571 12.901 2.563 1.00 95.81 119 GLU A N 1
ATOM 894 C CA . GLU A 1 119 ? 7.334 12.832 3.813 1.00 95.81 119 GLU A CA 1
ATOM 895 C C . GLU A 1 119 ? 7.131 11.521 4.595 1.00 95.81 119 GLU A C 1
ATOM 897 O O . GLU A 1 119 ? 7.929 11.176 5.468 1.00 95.81 119 GLU A O 1
ATOM 902 N N . TYR A 1 120 ? 6.072 10.772 4.277 1.00 96.19 120 TYR A N 1
ATOM 903 C CA . TYR A 1 120 ? 5.785 9.458 4.860 1.00 96.19 120 TYR A CA 1
ATOM 904 C C . TYR A 1 120 ? 6.313 8.299 4.016 1.00 96.19 120 TYR A C 1
ATOM 906 O O . TYR A 1 120 ? 6.182 7.134 4.422 1.00 96.19 120 TYR A O 1
ATOM 914 N N . ILE A 1 121 ? 6.887 8.620 2.858 1.00 96.88 121 ILE A N 1
ATOM 915 C CA . ILE A 1 121 ? 7.380 7.687 1.862 1.00 96.88 121 ILE A CA 1
ATOM 916 C C . ILE A 1 121 ? 8.899 7.661 1.951 1.00 96.88 121 ILE A C 1
ATOM 918 O O . ILE A 1 121 ? 9.569 8.691 1.989 1.00 96.88 121 ILE A O 1
ATOM 922 N N . LYS A 1 122 ? 9.467 6.464 1.976 1.00 96.44 122 LYS A N 1
ATOM 923 C CA . LYS A 1 122 ? 10.913 6.277 1.863 1.00 96.44 122 LYS A CA 1
ATOM 924 C C . LYS A 1 122 ? 11.212 5.060 1.012 1.00 96.44 122 LYS A C 1
ATOM 926 O O . LYS A 1 122 ? 10.409 4.133 0.938 1.00 96.44 122 LYS A O 1
ATOM 931 N N . GLU A 1 123 ? 12.385 5.039 0.400 1.00 95.94 123 GLU A N 1
ATOM 932 C CA . GLU A 1 123 ? 12.852 3.846 -0.294 1.00 95.94 123 GLU A CA 1
ATOM 933 C C . GLU A 1 123 ? 13.126 2.717 0.715 1.00 95.94 123 GLU A C 1
ATOM 935 O O . GLU A 1 123 ? 13.785 2.911 1.741 1.00 95.94 123 GLU A O 1
ATOM 940 N N . GLY A 1 124 ? 12.591 1.532 0.432 1.00 89.50 124 GLY A N 1
ATOM 941 C CA . GLY A 1 124 ? 12.721 0.336 1.254 1.00 89.50 124 GLY A CA 1
ATOM 942 C C . GLY A 1 124 ? 14.109 -0.284 1.114 1.00 89.50 124 GLY A C 1
ATOM 943 O O . GLY A 1 124 ? 14.364 -1.086 0.213 1.00 89.50 124 GLY A O 1
ATOM 944 N N . GLN A 1 125 ? 15.004 0.067 2.034 1.00 87.31 125 GLN A N 1
ATOM 945 C CA . GLN A 1 125 ? 16.385 -0.433 2.076 1.00 87.31 125 GLN A CA 1
ATOM 946 C C . GLN A 1 125 ? 16.630 -1.447 3.206 1.00 87.31 125 GLN A C 1
ATOM 948 O O . GLN A 1 125 ? 17.774 -1.803 3.478 1.00 87.31 125 GLN A O 1
ATOM 953 N N . ASN A 1 126 ? 15.578 -1.917 3.883 1.00 85.56 126 ASN A N 1
ATOM 954 C CA . ASN A 1 126 ? 15.730 -2.857 4.989 1.00 85.56 126 ASN A CA 1
ATOM 955 C C . ASN A 1 126 ? 16.278 -4.212 4.493 1.00 85.56 126 ASN A C 1
ATOM 957 O O . ASN A 1 126 ? 15.738 -4.805 3.557 1.00 85.56 126 ASN A O 1
ATOM 961 N N . ALA A 1 127 ? 17.333 -4.709 5.144 1.00 80.19 127 ALA A N 1
ATOM 962 C CA . ALA A 1 127 ? 17.918 -6.021 4.870 1.00 80.19 127 ALA A CA 1
ATOM 963 C C . ALA A 1 127 ? 16.911 -7.167 5.076 1.00 80.19 127 ALA A C 1
ATOM 965 O O . ALA A 1 127 ? 16.967 -8.173 4.367 1.00 80.19 127 ALA A O 1
ATOM 966 N N . ASP A 1 128 ? 15.939 -6.979 5.970 1.00 84.06 128 ASP A N 1
ATOM 967 C CA . ASP A 1 128 ? 14.882 -7.950 6.264 1.00 84.06 128 ASP A CA 1
ATOM 968 C C . ASP A 1 128 ? 13.893 -8.129 5.095 1.00 84.06 128 ASP A C 1
ATOM 970 O O . ASP A 1 128 ? 13.073 -9.046 5.095 1.00 84.06 128 ASP A O 1
ATOM 974 N N . TYR A 1 129 ? 13.974 -7.293 4.053 1.00 93.00 129 TYR A N 1
ATOM 975 C CA . TYR A 1 129 ? 13.135 -7.393 2.853 1.00 93.00 129 TYR A CA 1
ATOM 976 C C . TYR A 1 129 ? 13.657 -8.396 1.820 1.00 93.00 129 TYR A C 1
ATOM 978 O O . TYR A 1 129 ? 13.201 -8.394 0.677 1.00 93.00 129 TYR A O 1
ATOM 986 N N . ALA A 1 130 ? 14.581 -9.279 2.203 1.00 92.38 130 ALA A N 1
ATOM 987 C CA . ALA A 1 130 ? 15.100 -10.325 1.326 1.00 92.38 130 ALA A CA 1
ATOM 988 C C . ALA A 1 130 ? 13.983 -11.198 0.727 1.00 92.38 130 ALA A C 1
ATOM 990 O O . ALA A 1 130 ? 14.004 -11.463 -0.471 1.00 92.38 130 ALA A O 1
ATOM 991 N N . GLU A 1 131 ? 12.985 -11.597 1.524 1.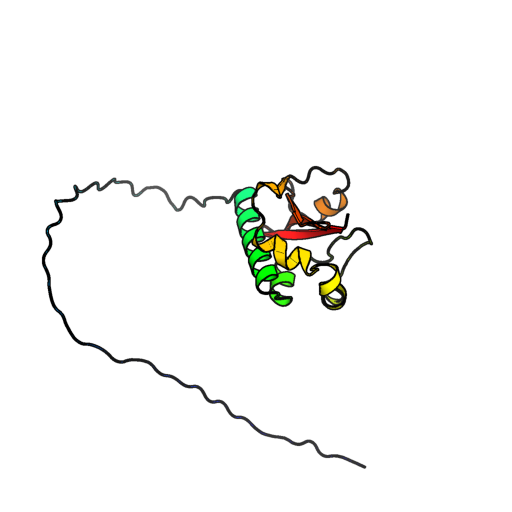00 92.19 131 GLU A N 1
ATOM 992 C CA . GLU A 1 131 ? 11.846 -12.386 1.029 1.00 92.19 131 GLU A CA 1
ATOM 993 C C . GLU A 1 131 ? 10.935 -11.564 0.111 1.00 92.19 131 GLU A C 1
ATOM 995 O O . GLU A 1 131 ? 10.556 -12.031 -0.960 1.00 92.19 131 GLU A O 1
ATOM 1000 N N . LEU A 1 132 ? 10.667 -10.303 0.464 1.00 95.19 132 LEU A N 1
ATOM 1001 C CA . LEU A 1 132 ? 9.880 -9.392 -0.370 1.00 95.19 132 LEU A CA 1
ATOM 1002 C C . LEU A 1 132 ? 10.506 -9.192 -1.750 1.00 95.19 132 LEU A C 1
ATOM 1004 O O . LEU A 1 132 ? 9.801 -9.228 -2.755 1.00 95.19 132 LEU A O 1
ATOM 1008 N N . ARG A 1 133 ? 11.834 -9.058 -1.818 1.00 95.81 133 ARG A N 1
ATOM 1009 C CA . ARG A 1 133 ? 12.556 -8.891 -3.086 1.00 95.81 133 ARG A CA 1
ATOM 1010 C C . ARG A 1 133 ? 12.457 -10.103 -4.012 1.00 95.81 133 ARG A C 1
ATOM 1012 O O . ARG A 1 133 ? 12.600 -9.934 -5.218 1.00 95.81 133 ARG A O 1
ATOM 1019 N N . LYS A 1 134 ? 12.198 -11.307 -3.489 1.00 95.00 134 LYS A N 1
ATOM 1020 C CA . LYS A 1 134 ? 11.972 -12.506 -4.321 1.00 95.00 134 LYS A CA 1
ATOM 1021 C C . LYS A 1 134 ? 10.623 -12.471 -5.039 1.00 95.00 134 LYS A C 1
ATOM 1023 O O . LYS A 1 134 ? 10.461 -13.161 -6.040 1.00 95.00 134 LYS A O 1
ATOM 1028 N N . LEU A 1 135 ? 9.670 -11.694 -4.522 1.00 95.19 135 LEU A N 1
ATOM 1029 C CA . LEU A 1 135 ? 8.323 -11.552 -5.080 1.00 95.19 135 LEU A CA 1
ATOM 1030 C C . LEU A 1 135 ? 8.232 -10.421 -6.112 1.00 95.19 135 LEU A C 1
ATOM 1032 O O . LEU A 1 135 ? 7.249 -10.336 -6.845 1.00 95.19 135 LEU A O 1
ATOM 1036 N N . THR A 1 136 ? 9.234 -9.542 -6.158 1.00 97.44 136 THR A N 1
ATOM 1037 C CA . THR A 1 136 ? 9.229 -8.349 -7.004 1.00 97.44 136 THR A CA 1
ATOM 1038 C C . THR A 1 136 ? 10.040 -8.511 -8.276 1.00 97.44 136 THR A C 1
ATOM 1040 O O . THR A 1 136 ? 10.975 -9.308 -8.355 1.00 97.44 136 THR A O 1
ATOM 1043 N N . ASP A 1 137 ? 9.733 -7.665 -9.249 1.00 97.56 137 ASP A N 1
ATOM 1044 C CA . ASP A 1 137 ? 10.508 -7.507 -10.463 1.00 97.56 137 ASP A CA 1
ATOM 1045 C C . ASP A 1 137 ? 11.958 -7.149 -10.122 1.00 97.56 137 ASP A C 1
ATOM 1047 O O . ASP A 1 137 ? 12.246 -6.337 -9.233 1.00 97.56 137 ASP A O 1
ATOM 1051 N N . LYS A 1 138 ? 12.879 -7.770 -10.858 1.00 95.94 138 LYS A N 1
ATOM 1052 C CA . LYS A 1 138 ? 14.314 -7.589 -10.666 1.00 95.94 138 LYS A CA 1
ATOM 1053 C C . LYS A 1 138 ? 14.694 -6.112 -10.815 1.00 95.94 138 LYS A C 1
ATOM 1055 O O . LYS A 1 138 ? 14.194 -5.431 -11.704 1.00 95.94 138 LYS A O 1
ATOM 1060 N N . ASP A 1 139 ? 15.596 -5.653 -9.949 1.00 94.00 139 ASP A N 1
ATOM 1061 C CA . ASP A 1 139 ? 16.164 -4.299 -9.949 1.00 94.00 139 ASP A CA 1
ATOM 1062 C C . ASP A 1 139 ? 15.140 -3.168 -9.702 1.00 94.00 139 ASP A C 1
ATOM 1064 O O . ASP A 1 139 ? 15.493 -1.994 -9.799 1.00 94.00 139 ASP A O 1
ATOM 1068 N N . SER A 1 140 ? 13.897 -3.501 -9.328 1.00 96.38 140 SER A N 1
ATOM 1069 C CA . SER A 1 140 ? 12.888 -2.508 -8.951 1.00 96.38 140 SER A CA 1
ATOM 1070 C C . SER A 1 140 ? 13.103 -1.956 -7.539 1.00 96.38 140 SER A C 1
ATOM 1072 O O . SER A 1 140 ? 13.614 -2.636 -6.633 1.00 96.38 140 SER A O 1
ATOM 1074 N N . LYS A 1 141 ? 12.694 -0.700 -7.338 1.00 97.25 141 LYS A N 1
ATOM 1075 C CA . LYS A 1 141 ? 12.678 -0.081 -6.006 1.00 97.25 141 LYS A CA 1
ATOM 1076 C C . LYS A 1 141 ? 11.573 -0.687 -5.142 1.00 97.25 141 LYS A C 1
ATOM 1078 O O . LYS A 1 141 ? 10.487 -0.997 -5.632 1.00 97.25 141 LYS A O 1
ATOM 1083 N N . LEU A 1 142 ? 11.828 -0.771 -3.839 1.00 98.00 142 LEU A N 1
ATOM 1084 C CA . LEU A 1 142 ? 10.781 -0.940 -2.832 1.00 98.00 142 LEU A CA 1
ATOM 1085 C C . LEU A 1 142 ? 10.463 0.422 -2.224 1.00 98.00 142 LEU A C 1
ATOM 1087 O O . LEU A 1 142 ? 11.367 1.237 -2.051 1.00 98.00 142 LEU A O 1
ATOM 1091 N N . PHE A 1 143 ? 9.215 0.642 -1.832 1.00 98.12 143 PHE A N 1
ATOM 1092 C CA . PHE A 1 143 ? 8.810 1.848 -1.112 1.00 98.12 143 PHE A CA 1
ATOM 1093 C C . PHE A 1 143 ? 8.118 1.472 0.189 1.00 98.12 143 PHE A C 1
ATOM 1095 O O . PHE A 1 143 ? 7.282 0.574 0.222 1.00 98.12 143 PHE A O 1
ATOM 1102 N N . GLU A 1 144 ? 8.451 2.168 1.265 1.00 97.56 144 GLU A N 1
ATOM 1103 C CA . GLU A 1 144 ? 7.763 2.074 2.544 1.00 97.56 144 GLU A CA 1
ATOM 1104 C C . GLU A 1 144 ? 6.889 3.309 2.742 1.00 97.56 144 GLU A C 1
ATOM 1106 O O . GLU A 1 144 ? 7.377 4.436 2.658 1.00 97.56 144 GLU A O 1
ATOM 1111 N N . VAL A 1 145 ? 5.623 3.092 3.084 1.00 97.75 145 VA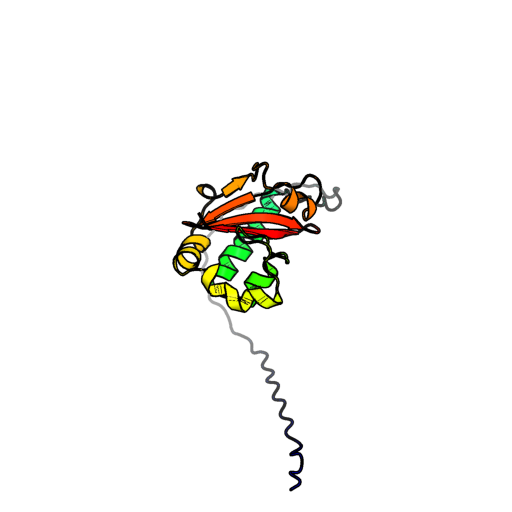L A N 1
ATOM 1112 C CA . VAL A 1 145 ? 4.677 4.142 3.464 1.00 97.75 145 VAL A CA 1
ATOM 1113 C C . VAL A 1 145 ? 4.328 3.982 4.937 1.00 97.75 145 VAL A C 1
ATOM 1115 O O . VAL A 1 145 ? 3.762 2.966 5.346 1.00 97.75 145 VAL A O 1
ATOM 1118 N N . ASN A 1 146 ? 4.654 4.988 5.748 1.00 95.88 146 ASN A N 1
ATOM 1119 C CA . ASN A 1 146 ? 4.397 4.978 7.188 1.00 95.88 146 ASN A CA 1
ATOM 1120 C C . ASN A 1 146 ? 3.038 5.626 7.493 1.00 95.88 146 ASN A C 1
ATOM 1122 O O . ASN A 1 146 ? 2.866 6.830 7.330 1.00 95.88 146 ASN A O 1
ATOM 1126 N N . ALA A 1 147 ? 2.085 4.838 7.987 1.00 94.75 147 ALA A N 1
ATOM 1127 C CA . ALA A 1 147 ? 0.740 5.262 8.362 1.00 94.75 147 ALA A CA 1
ATOM 1128 C C . ALA A 1 147 ? 0.476 4.950 9.846 1.00 94.75 147 ALA A C 1
ATOM 1130 O O . ALA A 1 147 ? 0.086 3.838 10.209 1.00 94.75 147 ALA A O 1
ATOM 1131 N N . ALA A 1 148 ? 0.691 5.936 10.723 1.00 90.50 148 ALA A N 1
ATOM 1132 C CA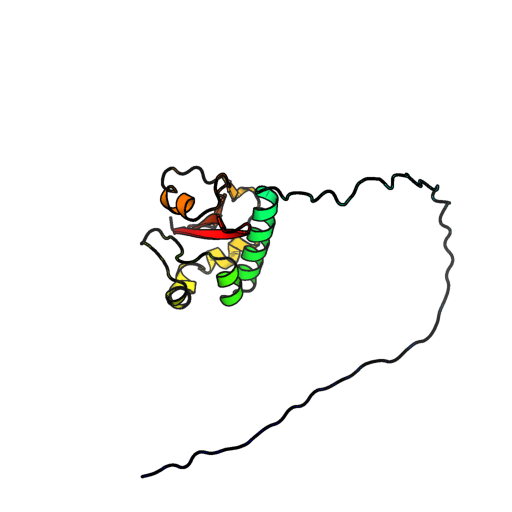 . ALA A 1 148 ? 0.665 5.762 12.180 1.00 90.50 148 ALA A CA 1
ATOM 1133 C C . ALA A 1 148 ? 1.583 4.619 12.652 1.00 90.50 148 ALA A C 1
ATOM 1135 O O . ALA A 1 148 ? 2.804 4.707 12.530 1.00 90.50 148 ALA A O 1
ATOM 1136 N N . LYS A 1 149 ? 0.996 3.553 13.204 1.00 93.19 149 LYS A N 1
ATOM 1137 C CA . LYS A 1 149 ? 1.708 2.365 13.684 1.00 93.19 149 LYS A CA 1
ATOM 1138 C C . LYS A 1 149 ? 1.852 1.290 12.612 1.00 93.19 149 LYS A C 1
ATOM 1140 O O . LYS A 1 149 ? 2.346 0.219 12.920 1.00 93.19 149 LYS A O 1
ATOM 1145 N N . THR A 1 150 ? 1.443 1.541 11.375 1.00 95.31 150 THR A N 1
ATOM 1146 C CA . THR A 1 150 ? 1.515 0.561 10.289 1.00 95.31 150 THR A CA 1
ATOM 1147 C C . THR A 1 150 ? 2.461 1.055 9.205 1.00 95.31 150 THR A C 1
ATOM 1149 O O . THR A 1 150 ? 2.394 2.207 8.790 1.00 95.31 150 THR A O 1
ATOM 1152 N N . VAL A 1 151 ? 3.347 0.187 8.733 1.00 96.50 151 VAL A N 1
ATOM 1153 C CA . VAL A 1 151 ? 4.189 0.421 7.558 1.00 96.50 151 VAL A CA 1
ATOM 1154 C C . VAL A 1 151 ? 3.688 -0.473 6.440 1.00 96.50 151 VAL A C 1
ATOM 1156 O O . VAL A 1 151 ? 3.625 -1.684 6.628 1.00 96.50 151 VAL A O 1
ATOM 1159 N N . PHE A 1 152 ? 3.350 0.105 5.293 1.00 97.75 152 PHE A N 1
ATOM 1160 C CA . PHE A 1 152 ? 3.030 -0.639 4.076 1.00 97.75 152 PHE A CA 1
ATOM 1161 C C . PHE A 1 152 ? 4.253 -0.669 3.170 1.00 97.75 152 PHE A C 1
ATOM 1163 O O . PHE A 1 152 ? 4.865 0.373 2.939 1.00 97.75 152 PHE A O 1
ATOM 1170 N N . VAL A 1 153 ? 4.601 -1.844 2.654 1.00 98.00 153 VAL A N 1
ATOM 1171 C CA . VAL A 1 153 ? 5.704 -2.007 1.706 1.00 98.00 153 VAL A CA 1
ATOM 1172 C C . VAL A 1 153 ? 5.134 -2.254 0.323 1.00 98.00 153 VAL A C 1
ATOM 1174 O O . VAL A 1 153 ? 4.372 -3.199 0.112 1.00 98.00 153 VAL A O 1
ATOM 1177 N N . PHE A 1 154 ? 5.519 -1.399 -0.614 1.00 98.62 154 PHE A N 1
ATOM 1178 C CA . PHE A 1 154 ? 5.180 -1.495 -2.019 1.00 98.62 154 PHE A CA 1
ATOM 1179 C C . PHE A 1 154 ? 6.363 -2.046 -2.803 1.00 98.62 154 PHE A C 1
ATOM 1181 O O . PHE A 1 154 ? 7.506 -1.633 -2.599 1.00 98.62 154 PHE A O 1
ATOM 1188 N N . GLY A 1 155 ? 6.073 -2.940 -3.739 1.00 98.31 155 GLY A N 1
ATOM 1189 C CA . GLY A 1 155 ? 7.043 -3.446 -4.698 1.00 98.31 155 GLY A CA 1
ATOM 1190 C C . GLY A 1 155 ? 6.401 -3.687 -6.053 1.00 98.31 155 GLY A C 1
ATOM 1191 O O . GLY A 1 155 ? 5.184 -3.864 -6.157 1.00 98.31 155 GLY A O 1
ATOM 1192 N N . LYS A 1 156 ? 7.224 -3.659 -7.100 1.00 98.38 156 LYS A N 1
ATOM 1193 C CA . LYS A 1 156 ? 6.779 -3.891 -8.471 1.00 98.38 156 LYS A CA 1
ATOM 1194 C C . LYS A 1 156 ? 6.610 -5.386 -8.699 1.00 98.38 156 LYS A C 1
ATOM 1196 O O . LYS A 1 156 ? 7.552 -6.137 -8.490 1.00 98.38 156 LYS A O 1
ATOM 1201 N N . VAL A 1 157 ? 5.426 -5.817 -9.111 1.00 97.88 157 VAL A N 1
ATOM 1202 C CA . VAL A 1 157 ? 5.110 -7.213 -9.420 1.00 97.88 157 VAL A CA 1
ATOM 1203 C C . VAL A 1 157 ? 4.495 -7.252 -10.809 1.00 97.88 157 VAL A C 1
ATOM 1205 O O . VAL A 1 157 ? 3.421 -6.686 -11.029 1.00 97.88 157 VAL A O 1
ATOM 1208 N N . GLN A 1 158 ? 5.174 -7.909 -11.749 1.00 96.56 158 GLN A N 1
ATOM 1209 C CA . GLN A 1 158 ? 4.744 -8.018 -13.147 1.00 96.56 158 GLN A CA 1
ATOM 1210 C C . GLN A 1 158 ? 4.457 -6.638 -13.767 1.00 96.56 158 GLN A C 1
ATOM 1212 O O . GLN A 1 158 ? 3.419 -6.403 -14.385 1.00 96.56 158 GLN A O 1
ATOM 1217 N N . GLY A 1 159 ? 5.368 -5.689 -13.555 1.00 96.38 159 GLY A N 1
ATOM 1218 C CA . GLY A 1 159 ? 5.308 -4.334 -14.097 1.00 96.38 159 GLY A CA 1
ATOM 1219 C C . GLY A 1 159 ? 4.458 -3.341 -13.301 1.00 96.38 159 GLY A C 1
ATOM 1220 O O . GLY A 1 159 ? 4.528 -2.147 -13.586 1.00 96.38 159 GLY A O 1
ATOM 1221 N N . THR A 1 160 ? 3.699 -3.785 -12.293 1.00 97.19 160 THR A N 1
ATOM 1222 C CA . THR A 1 160 ? 2.782 -2.928 -11.520 1.00 97.19 160 THR A CA 1
ATOM 1223 C C . THR A 1 160 ? 3.181 -2.873 -10.050 1.00 97.19 160 THR A C 1
ATOM 1225 O O . THR A 1 160 ? 3.398 -3.910 -9.431 1.00 97.19 160 THR A O 1
ATOM 1228 N N . TYR A 1 161 ? 3.232 -1.680 -9.457 1.00 98.50 161 TYR A N 1
ATOM 1229 C CA . TYR A 1 161 ? 3.436 -1.551 -8.013 1.00 98.50 161 TYR A CA 1
ATOM 1230 C C . TYR A 1 161 ? 2.206 -2.014 -7.228 1.00 98.50 161 TYR A C 1
ATOM 1232 O O . TYR A 1 161 ? 1.078 -1.615 -7.519 1.00 98.50 161 TYR A O 1
ATOM 1240 N N . LYS A 1 162 ? 2.435 -2.855 -6.219 1.00 98.69 162 LYS A N 1
ATOM 1241 C CA . LYS A 1 162 ? 1.417 -3.391 -5.308 1.00 98.69 162 LYS A CA 1
ATOM 1242 C C . LYS A 1 162 ? 1.929 -3.369 -3.875 1.00 98.69 162 LYS A C 1
ATOM 1244 O O . LYS A 1 162 ? 3.138 -3.393 -3.651 1.00 98.69 162 LYS A O 1
ATOM 1249 N N . VAL A 1 163 ? 1.017 -3.382 -2.907 1.00 98.50 163 VAL A N 1
ATOM 1250 C CA . VAL A 1 163 ? 1.355 -3.662 -1.507 1.00 98.50 163 VAL A CA 1
ATOM 1251 C C . VAL A 1 163 ? 1.734 -5.137 -1.400 1.00 98.50 163 VAL A C 1
ATOM 1253 O O . VAL A 1 163 ? 0.906 -6.010 -1.653 1.00 98.50 163 VAL A O 1
ATOM 1256 N N . ILE A 1 164 ? 2.985 -5.410 -1.044 1.00 98.31 164 ILE A N 1
ATOM 1257 C CA . ILE A 1 164 ? 3.544 -6.766 -0.916 1.00 98.31 164 ILE A CA 1
ATOM 1258 C C . ILE A 1 164 ? 3.759 -7.173 0.546 1.00 98.31 164 ILE A C 1
ATOM 1260 O O . ILE A 1 164 ? 3.937 -8.352 0.848 1.00 98.31 164 ILE A O 1
ATOM 1264 N N . GLY A 1 165 ? 3.704 -6.210 1.467 1.00 97.19 165 GLY A N 1
ATOM 1265 C CA . GLY A 1 165 ? 3.728 -6.487 2.894 1.00 97.19 165 GLY A CA 1
ATOM 1266 C C . GLY A 1 165 ? 3.203 -5.336 3.741 1.00 97.19 165 GLY A C 1
ATOM 1267 O O . GLY A 1 165 ? 3.117 -4.193 3.285 1.00 97.19 165 GLY A O 1
ATOM 1268 N N . TYR A 1 166 ? 2.867 -5.635 4.992 1.00 96.38 166 TYR A N 1
ATOM 1269 C CA . TYR A 1 166 ? 2.613 -4.621 6.008 1.00 96.38 166 TYR A CA 1
ATOM 1270 C C . TYR A 1 166 ? 3.144 -5.047 7.380 1.00 96.38 166 TYR A C 1
ATOM 1272 O O . TYR A 1 166 ? 3.127 -6.221 7.745 1.00 96.38 166 TYR A O 1
ATOM 1280 N N . TYR A 1 167 ? 3.585 -4.077 8.174 1.00 94.25 167 TYR A N 1
ATOM 1281 C CA . TYR A 1 167 ? 4.143 -4.320 9.501 1.00 94.25 167 TYR A CA 1
ATOM 1282 C C . TYR A 1 167 ? 3.556 -3.336 10.501 1.00 94.25 167 TYR A C 1
ATOM 1284 O O . TYR A 1 167 ? 3.621 -2.125 10.297 1.00 94.25 167 TYR A O 1
ATOM 1292 N N . SER A 1 168 ? 2.993 -3.851 11.590 1.00 88.81 168 SER A N 1
ATOM 1293 C CA . SER A 1 168 ? 2.581 -3.023 12.724 1.00 88.81 168 SER A CA 1
ATOM 1294 C C . SER A 1 168 ? 3.749 -2.848 13.699 1.00 88.81 168 SER A C 1
ATOM 1296 O O . SER A 1 168 ? 4.396 -3.833 14.054 1.00 88.81 168 SER A O 1
ATOM 1298 N N . LYS A 1 169 ? 4.008 -1.604 14.102 1.00 76.56 169 LYS A N 1
ATOM 1299 C CA . LYS A 1 169 ? 4.966 -1.176 15.128 1.00 76.56 169 LYS A CA 1
ATOM 1300 C C . LYS A 1 169 ? 4.316 -1.115 16.508 1.00 76.56 169 LYS A C 1
ATOM 1302 O O . LYS A 1 169 ? 3.115 -0.761 16.594 1.00 76.56 169 LYS A O 1
#